Protein AF-A0A370TA21-F1 (afdb_monomer_lite)

InterPro domains:
  IPR022190 Protein of unknown fu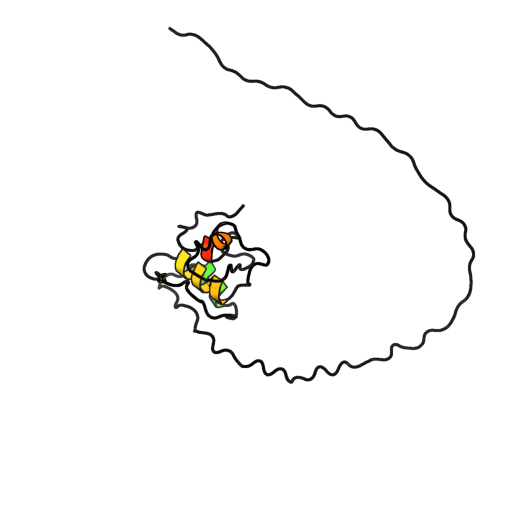nction DUF3716 [PF12511] (102-150)

Sequence (154 aa):
MPPLSPSESASAPASPLLGAASPPNAAAAAHLSATAPAPAEVAVVLPASSLAAAAVLNPLPALPARPTNAMLALTRLPPVRNTILRPGRTFRSAAQSANTEAALAQAVGSIAVVQCTHCSRSSGIWVGCVVVAGFLSGSCANGHYGSEGARHYN

Secondary structure (DSSP, 8-state):
-----------------------------------PPPP--------S--------PPPPPPPPSS--HHHHHHTTSPP-S---BPTT-----TT-HHHHHHHHHHHHSEE-SS--HHHHTT-SSBSS-EE-TTSGGG--HHHHTT-SS-----

pLDDT: mean 75.04, std 21.58, range [34.38, 97.88]

Foldseek 3Di:
DDDDDDDDDDDDDDDDDDDDDDDDDDDDDDDDDDDDDDDPPPPPPPPPPCPPPPDPEDDQDDADPDADPLLVVLNVADFDDHWAFDPPADQDPPDANLSSSLSSQSRRFDADPDADPCLVVVNFGTVGQGFHPPPLLGHTSRQSHPDSSPDHDD

Structure (mmCIF, N/CA/C/O backbone):
data_AF-A0A370TA21-F1
#
_entry.id   AF-A0A370TA21-F1
#
loop_
_atom_site.group_PDB
_atom_site.id
_atom_site.type_symbol
_atom_site.label_atom_id
_atom_site.label_alt_id
_atom_site.label_comp_id
_atom_site.label_asym_id
_atom_site.label_entity_id
_atom_site.label_seq_id
_atom_site.pdbx_PDB_ins_code
_atom_site.Cartn_x
_atom_site.Cartn_y
_atom_site.Cartn_z
_atom_site.occupancy
_atom_site.B_iso_or_equiv
_atom_site.auth_seq_id
_atom_site.auth_comp_id
_atom_site.auth_asym_id
_atom_site.auth_atom_id
_atom_site.pdbx_PDB_model_num
ATOM 1 N N . MET A 1 1 ? -22.969 48.279 -25.297 1.00 44.62 1 MET A N 1
ATOM 2 C CA . MET A 1 1 ? -24.432 48.157 -25.477 1.00 44.62 1 MET A CA 1
ATOM 3 C C . MET A 1 1 ? -24.734 46.697 -25.810 1.00 44.62 1 MET A C 1
ATOM 5 O O . MET A 1 1 ? -24.015 46.163 -26.645 1.00 44.62 1 MET A O 1
ATOM 9 N N . PRO A 1 2 ? -25.652 46.049 -25.067 1.00 68.81 2 PRO A N 1
ATOM 10 C CA . PRO A 1 2 ? -25.834 44.588 -24.980 1.00 68.81 2 PRO A CA 1
ATOM 11 C C . PRO A 1 2 ? -26.838 44.060 -26.038 1.00 68.81 2 PRO A C 1
ATOM 13 O O . PRO A 1 2 ? -27.275 44.855 -26.871 1.00 68.81 2 PRO A O 1
ATOM 16 N N . PRO A 1 3 ? -27.191 42.754 -26.049 1.00 58.62 3 PRO A N 1
ATOM 17 C CA . PRO A 1 3 ? -28.293 42.264 -25.193 1.00 58.62 3 PRO A CA 1
ATOM 18 C C . PRO A 1 3 ? -27.945 40.984 -24.385 1.00 58.62 3 PRO A C 1
ATOM 20 O O . PRO A 1 3 ? -27.067 40.230 -24.783 1.00 58.62 3 PRO A O 1
ATOM 23 N N . LEU A 1 4 ? -28.428 40.861 -23.132 1.00 51.00 4 LEU A N 1
ATOM 24 C CA . LEU A 1 4 ? -29.574 40.027 -22.667 1.00 51.00 4 LEU A CA 1
ATOM 25 C C . LEU A 1 4 ? -29.347 38.519 -22.925 1.00 51.00 4 LEU A C 1
ATOM 27 O O . LEU A 1 4 ? -29.088 38.145 -24.055 1.00 51.00 4 LEU A O 1
ATOM 31 N N . SER A 1 5 ? -29.492 37.549 -22.024 1.00 64.12 5 SER A N 1
ATOM 32 C CA . SER A 1 5 ? -30.064 37.417 -20.678 1.00 64.12 5 SER A CA 1
ATOM 33 C C . SER A 1 5 ? -29.862 35.934 -20.249 1.00 64.12 5 SER A C 1
ATOM 35 O O . SER A 1 5 ? -29.390 35.137 -21.064 1.00 64.12 5 SER A O 1
ATOM 37 N N . PRO A 1 6 ? -30.183 35.540 -19.002 1.00 60.56 6 PRO A N 1
ATOM 38 C CA . PRO A 1 6 ? -29.877 34.220 -18.434 1.00 60.56 6 PRO A CA 1
ATOM 39 C C . PRO A 1 6 ? -30.896 33.132 -18.824 1.00 60.56 6 PRO A C 1
ATOM 41 O O . PRO A 1 6 ? -32.008 33.427 -19.252 1.00 60.56 6 PRO A O 1
ATOM 44 N N . SER A 1 7 ? -30.548 31.861 -18.605 1.00 53.62 7 SER A N 1
ATOM 45 C CA . SER A 1 7 ? -31.532 30.778 -18.451 1.00 53.62 7 SER A CA 1
ATOM 46 C C . SER A 1 7 ? -31.294 30.058 -17.132 1.00 53.62 7 SER A C 1
ATOM 48 O O . SER A 1 7 ? -30.539 29.093 -17.044 1.00 53.62 7 SER A O 1
ATOM 50 N N . GLU A 1 8 ? -31.961 30.565 -16.099 1.00 49.81 8 GLU A N 1
ATOM 51 C CA . GLU A 1 8 ? -32.489 29.720 -15.037 1.00 49.81 8 GLU A CA 1
ATOM 52 C C . GLU A 1 8 ? -33.620 28.858 -15.616 1.00 49.81 8 GLU A C 1
ATOM 54 O O . GLU A 1 8 ? -34.473 29.340 -16.363 1.00 49.81 8 GLU A O 1
ATOM 59 N N . SER A 1 9 ? -33.667 27.585 -15.239 1.00 60.19 9 SER A N 1
ATOM 60 C CA . SER A 1 9 ? -34.914 26.825 -15.244 1.00 60.19 9 SER A CA 1
ATOM 61 C C . SER A 1 9 ? -35.029 26.077 -13.931 1.00 60.19 9 SER A C 1
ATOM 63 O O . SER A 1 9 ? -34.400 25.045 -13.708 1.00 60.19 9 SER A O 1
ATOM 65 N N . ALA A 1 10 ? -35.838 26.662 -13.056 1.00 48.12 10 ALA A N 1
ATOM 66 C CA . ALA A 1 10 ? -36.470 26.008 -11.931 1.00 48.12 10 ALA A CA 1
ATOM 67 C C . ALA A 1 10 ? -37.779 25.340 -12.394 1.00 48.12 10 ALA A C 1
ATOM 69 O O . ALA A 1 10 ? -38.560 25.947 -13.124 1.00 48.12 10 ALA A O 1
ATOM 70 N N . SER A 1 11 ? -38.037 24.113 -11.938 1.00 46.50 11 SER A N 1
ATOM 71 C CA . SER A 1 11 ? -39.371 23.516 -11.707 1.00 46.50 11 SER A CA 1
ATOM 72 C C . SER A 1 11 ? -39.146 22.132 -11.088 1.00 46.50 11 SER A C 1
ATOM 74 O O . SER A 1 11 ? -38.581 21.262 -11.736 1.00 46.50 11 SER A O 1
ATOM 76 N N . ALA A 1 12 ? -39.262 21.972 -9.769 1.00 51.22 12 ALA A N 1
ATOM 77 C CA . ALA A 1 12 ? -40.482 21.801 -8.963 1.00 51.22 12 ALA A CA 1
ATOM 78 C C . ALA A 1 12 ? -40.891 20.309 -8.804 1.00 51.22 12 ALA A C 1
ATOM 80 O O . ALA A 1 12 ? -40.637 19.509 -9.700 1.00 51.22 12 ALA A O 1
ATOM 81 N N . PRO A 1 13 ? -41.451 19.916 -7.639 1.00 59.97 13 PRO A N 1
ATOM 82 C CA . PRO A 1 13 ? -41.528 18.531 -7.165 1.00 59.97 13 PRO A CA 1
ATOM 83 C C . PRO A 1 13 ? -42.859 17.844 -7.503 1.00 59.97 13 PRO A C 1
ATOM 85 O O . PRO A 1 13 ? -43.871 18.506 -7.721 1.00 59.97 13 PRO A O 1
ATOM 88 N N . ALA A 1 14 ? -42.886 16.512 -7.423 1.00 44.22 14 ALA A N 1
ATOM 89 C CA . ALA A 1 14 ? -44.126 15.741 -7.357 1.00 44.22 14 ALA A CA 1
ATOM 90 C C . ALA A 1 14 ? -43.988 14.553 -6.386 1.00 44.22 14 ALA A C 1
ATOM 92 O O . ALA A 1 14 ? -43.359 13.545 -6.696 1.00 44.22 14 ALA A O 1
ATOM 93 N N . SER A 1 15 ? -44.600 14.690 -5.207 1.00 50.66 15 SER A N 1
ATOM 94 C CA . SER A 1 15 ? -45.170 13.570 -4.435 1.00 50.66 15 SER A CA 1
ATOM 95 C C . SER A 1 15 ? -46.533 13.198 -5.071 1.00 50.66 15 SER A C 1
ATOM 97 O O . SER A 1 15 ? -47.091 14.047 -5.770 1.00 50.66 15 SER A O 1
ATOM 99 N N . PRO A 1 16 ? -47.123 12.001 -4.845 1.00 52.78 16 PRO A N 1
ATOM 100 C CA . PRO A 1 16 ? -47.767 11.716 -3.560 1.00 52.78 16 PRO A CA 1
ATOM 101 C C . PRO A 1 16 ? -47.685 10.261 -3.055 1.00 52.78 16 PRO A C 1
ATOM 103 O O . PRO A 1 16 ? -47.445 9.300 -3.779 1.00 52.78 16 PRO A O 1
ATOM 106 N N . LEU A 1 17 ? -47.942 10.169 -1.750 1.00 45.97 17 LEU A N 1
ATOM 107 C CA . LEU A 1 17 ? -48.365 9.003 -0.978 1.00 45.97 17 LEU A CA 1
ATOM 108 C C . LEU A 1 17 ? -49.656 8.379 -1.532 1.00 45.97 17 LEU A C 1
ATOM 110 O O . LEU A 1 17 ? -50.506 9.113 -2.029 1.00 45.97 17 LEU A O 1
ATOM 114 N N . LEU A 1 18 ? -49.856 7.076 -1.298 1.00 42.72 18 LEU A N 1
ATOM 115 C CA . LEU A 1 18 ? -50.996 6.497 -0.553 1.00 42.72 18 LEU A CA 1
ATOM 116 C C . LEU A 1 18 ? -51.115 4.991 -0.830 1.00 42.72 18 LEU A C 1
ATOM 118 O O . LEU A 1 18 ? -51.124 4.561 -1.978 1.00 42.72 18 LEU A O 1
ATOM 122 N N . GLY A 1 19 ? -51.270 4.198 0.232 1.00 34.38 19 GLY A N 1
ATOM 123 C CA . GLY A 1 19 ? -51.643 2.787 0.112 1.00 34.38 19 GLY A CA 1
ATOM 124 C C . GLY A 1 19 ? -51.417 1.971 1.380 1.00 34.38 19 GLY A C 1
ATOM 125 O O . GLY A 1 19 ? -50.597 1.063 1.386 1.00 34.38 19 GLY A O 1
ATOM 126 N N . ALA A 1 20 ? -52.121 2.315 2.458 1.00 41.59 20 ALA A N 1
ATOM 127 C CA . ALA A 1 20 ? -52.226 1.509 3.672 1.00 41.59 20 ALA A CA 1
ATOM 128 C C . ALA A 1 20 ? -53.250 0.373 3.492 1.00 41.59 20 ALA A C 1
ATOM 130 O O . ALA A 1 20 ? -54.302 0.623 2.910 1.00 41.59 20 ALA A O 1
ATOM 131 N N . ALA A 1 21 ? -53.000 -0.813 4.064 1.00 38.56 21 ALA A N 1
ATOM 132 C CA . ALA A 1 21 ? -54.033 -1.645 4.698 1.00 38.56 21 ALA A CA 1
ATOM 133 C C . ALA A 1 21 ? -53.426 -2.797 5.530 1.00 38.56 21 ALA A C 1
ATOM 135 O O . ALA A 1 21 ? -52.495 -3.479 5.115 1.00 38.56 21 ALA A O 1
ATOM 136 N N . SER A 1 22 ? -54.006 -2.939 6.718 1.00 46.78 22 SER A N 1
ATOM 137 C CA . SER A 1 22 ? -53.680 -3.710 7.928 1.00 46.78 22 SER A CA 1
ATOM 138 C C . SER A 1 22 ? -53.885 -5.252 7.897 1.00 46.78 22 SER A C 1
ATOM 140 O O . SER A 1 22 ? -54.446 -5.771 6.935 1.00 46.78 22 SER A O 1
ATOM 142 N N . PRO A 1 23 ? -53.469 -5.973 8.977 1.00 64.69 23 PRO A N 1
ATOM 143 C CA . PRO A 1 23 ? -53.650 -7.430 9.225 1.00 64.69 23 PRO A CA 1
ATOM 144 C C . PRO A 1 23 ? -55.057 -7.703 9.850 1.00 64.69 23 PRO A C 1
ATOM 146 O O . PRO A 1 23 ? -55.885 -6.798 9.715 1.00 64.69 23 PRO A O 1
ATOM 149 N N . PRO A 1 24 ? -55.414 -8.813 10.567 1.00 58.66 24 PRO A N 1
ATOM 150 C CA . PRO A 1 24 ? -54.693 -10.030 11.014 1.00 58.66 24 PRO A CA 1
ATOM 151 C C . PRO A 1 24 ? -55.483 -11.362 10.867 1.00 58.66 24 PRO A C 1
ATOM 153 O O . PRO A 1 24 ? -56.669 -11.352 10.563 1.00 58.66 24 PRO A O 1
ATOM 156 N N . ASN A 1 25 ? -54.877 -12.518 11.191 1.00 41.38 25 ASN A N 1
ATOM 157 C CA . ASN A 1 25 ? -55.550 -13.451 12.110 1.00 41.38 25 ASN A CA 1
ATOM 158 C C . ASN A 1 25 ? -54.609 -14.479 12.753 1.00 41.38 25 ASN A C 1
ATOM 160 O O . ASN A 1 25 ? -53.795 -15.114 12.087 1.00 41.38 25 ASN A O 1
ATOM 164 N N . ALA A 1 26 ? -54.783 -14.646 14.061 1.00 40.84 26 ALA A N 1
ATOM 165 C CA . ALA A 1 26 ? -54.179 -15.672 14.894 1.00 40.84 26 ALA A CA 1
ATOM 166 C C . ALA A 1 26 ? -55.184 -16.811 15.119 1.00 40.84 26 ALA A C 1
ATOM 168 O O . ALA A 1 26 ? -56.382 -16.563 15.237 1.00 40.84 26 ALA A O 1
ATOM 169 N N . ALA A 1 27 ? -54.695 -18.039 15.276 1.00 38.38 27 ALA A N 1
ATOM 170 C CA . ALA A 1 27 ? -55.401 -19.075 16.019 1.00 38.38 27 ALA A CA 1
ATOM 171 C C . ALA A 1 27 ? -54.381 -20.013 16.670 1.00 38.38 27 ALA A C 1
ATOM 173 O O . ALA A 1 27 ? -53.443 -20.490 16.036 1.00 38.38 27 ALA A O 1
ATOM 174 N N . ALA A 1 28 ? -54.573 -20.193 17.970 1.00 38.31 28 ALA A N 1
ATOM 175 C CA . ALA A 1 28 ? -53.721 -20.880 18.918 1.00 38.31 28 ALA A CA 1
ATOM 176 C C . ALA A 1 28 ? -54.120 -22.353 19.077 1.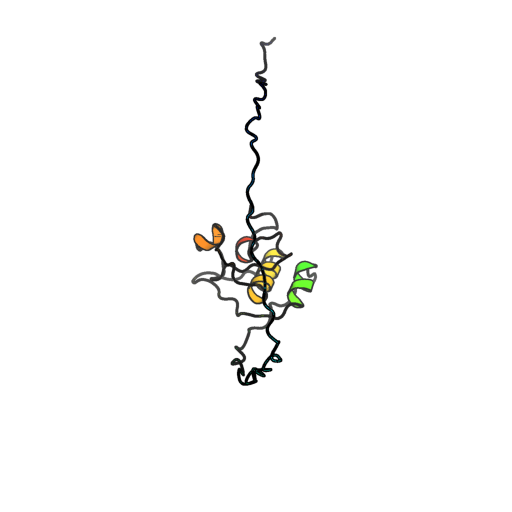00 38.31 28 ALA A C 1
ATOM 178 O O . ALA A 1 28 ? -55.296 -22.682 18.957 1.00 38.31 28 ALA A O 1
ATOM 179 N N . ALA A 1 29 ? -53.173 -23.198 19.485 1.00 37.97 29 ALA A N 1
ATOM 180 C CA . ALA A 1 29 ? -53.413 -24.266 20.456 1.00 37.97 29 ALA A CA 1
ATOM 181 C C . ALA A 1 29 ? -52.073 -24.702 21.060 1.00 37.97 29 ALA A C 1
ATOM 183 O O . ALA A 1 29 ? -51.044 -24.720 20.389 1.00 37.97 29 ALA A O 1
ATOM 184 N N . ALA A 1 30 ? -52.101 -24.977 22.356 1.00 38.72 30 ALA A N 1
ATOM 185 C CA . ALA A 1 30 ? -50.964 -24.988 23.254 1.00 38.72 30 ALA A CA 1
ATOM 186 C C . ALA A 1 30 ? -50.655 -26.390 23.812 1.00 38.72 30 ALA A C 1
ATOM 188 O O . ALA A 1 30 ? -51.413 -27.334 23.612 1.00 38.72 30 ALA A O 1
ATOM 189 N N . HIS A 1 31 ? -49.587 -26.415 24.618 1.00 45.44 31 HIS A N 1
ATOM 190 C CA . HIS A 1 31 ? -49.177 -27.416 25.614 1.00 45.44 31 HIS A CA 1
ATOM 191 C C . HIS A 1 31 ? -48.420 -28.657 25.108 1.00 45.44 31 HIS A C 1
ATOM 193 O O . HIS A 1 31 ? -48.989 -29.544 24.485 1.00 45.44 31 HIS A O 1
ATOM 199 N N . LEU A 1 32 ? -47.148 -28.789 25.510 1.00 41.38 32 LEU A N 1
ATOM 200 C CA . LEU A 1 32 ? -46.729 -29.572 26.690 1.00 41.38 32 LEU A CA 1
ATOM 201 C C . LEU A 1 32 ? -45.199 -29.481 26.891 1.00 41.38 32 LEU A C 1
ATOM 203 O O . LEU A 1 32 ? -44.426 -29.537 25.940 1.00 41.38 32 LEU A O 1
ATOM 207 N N . SER A 1 33 ? -44.781 -29.319 28.149 1.00 48.25 33 SER A N 1
ATOM 208 C CA . SER A 1 33 ? -43.388 -29.306 28.620 1.00 48.25 33 SER A CA 1
ATOM 209 C C . SER A 1 33 ? -42.647 -30.621 28.363 1.00 48.25 33 SER A C 1
ATOM 211 O O . SER A 1 33 ? -43.211 -31.686 28.599 1.00 48.25 33 SER A O 1
ATOM 213 N N . ALA A 1 34 ? -41.346 -30.549 28.054 1.00 40.06 34 ALA A N 1
ATOM 214 C CA . ALA A 1 34 ? -40.398 -31.636 28.319 1.00 40.06 34 ALA A CA 1
ATOM 215 C C . ALA A 1 34 ? -38.953 -31.108 28.452 1.00 40.06 34 ALA A C 1
ATOM 217 O O . ALA A 1 34 ? -38.327 -30.688 27.486 1.00 40.06 34 ALA A O 1
ATOM 218 N N . THR A 1 35 ? -38.494 -31.097 29.702 1.00 46.66 35 THR A N 1
ATOM 219 C CA . THR A 1 35 ? -37.145 -31.333 30.245 1.00 46.66 35 THR A CA 1
ATOM 220 C C . THR A 1 35 ? -35.914 -31.092 29.360 1.00 46.66 35 THR A C 1
ATOM 222 O O . THR A 1 35 ? -35.643 -31.819 28.409 1.00 46.66 35 THR A O 1
ATOM 225 N N . ALA A 1 36 ? -35.084 -30.143 29.798 1.00 51.06 36 ALA A N 1
ATOM 226 C CA . ALA A 1 36 ? -33.719 -29.937 29.330 1.00 51.06 36 ALA A CA 1
ATOM 227 C C . ALA A 1 36 ? -32.788 -31.107 29.709 1.00 51.06 36 ALA A C 1
ATOM 229 O O . ALA A 1 36 ? -32.698 -31.446 30.892 1.00 51.06 36 ALA A O 1
ATOM 230 N N . PRO A 1 37 ? -32.006 -31.651 28.762 1.00 48.22 37 PRO A N 1
ATOM 231 C CA . PRO A 1 37 ? -30.695 -32.198 29.054 1.00 48.22 37 PRO A CA 1
ATOM 232 C C . PRO A 1 37 ? -29.626 -31.113 28.844 1.00 48.22 37 PRO A C 1
ATOM 234 O O . PRO A 1 37 ? -29.673 -30.333 27.893 1.00 48.22 37 PRO A O 1
ATOM 237 N N . ALA A 1 38 ? -28.684 -31.060 29.783 1.00 55.31 38 ALA A N 1
ATOM 238 C CA . ALA A 1 38 ? -27.513 -30.190 29.787 1.00 55.31 38 ALA A CA 1
ATOM 239 C C . ALA A 1 38 ? -26.761 -30.198 28.438 1.00 55.31 38 ALA A C 1
ATOM 241 O O . ALA A 1 38 ? -26.748 -31.228 27.756 1.00 55.31 38 ALA A O 1
ATOM 242 N N . PRO A 1 39 ? -26.105 -29.088 28.049 1.00 52.69 39 PRO A N 1
ATOM 243 C CA . PRO A 1 39 ? -25.282 -29.081 26.852 1.00 52.69 39 PRO A CA 1
ATOM 244 C C . PRO A 1 39 ? -24.139 -30.079 27.042 1.00 52.69 39 PRO A C 1
ATOM 246 O O . PRO A 1 39 ? -23.338 -29.957 27.967 1.00 52.69 39 PRO A O 1
ATOM 249 N N . ALA A 1 40 ? -24.074 -31.076 26.161 1.00 52.91 40 ALA A N 1
ATOM 250 C CA . ALA A 1 40 ? -22.861 -31.844 25.967 1.00 52.91 40 ALA A CA 1
ATOM 251 C C . ALA A 1 40 ? -21.779 -30.857 25.517 1.00 52.91 40 ALA A C 1
ATOM 253 O O . ALA A 1 40 ? -21.781 -30.371 24.385 1.00 52.91 40 ALA A O 1
ATOM 254 N N . GLU A 1 41 ? -20.904 -30.511 26.452 1.00 54.22 41 GLU A N 1
ATOM 255 C CA . GLU A 1 41 ? -19.707 -29.721 26.233 1.00 54.22 41 GLU A CA 1
ATOM 256 C C . GLU A 1 41 ? -18.766 -30.548 25.352 1.00 54.22 41 GLU A C 1
ATOM 258 O O . GLU A 1 41 ? -17.925 -31.316 25.816 1.00 54.22 41 GLU A O 1
ATOM 263 N N . VAL A 1 42 ? -18.963 -30.453 24.036 1.00 52.22 42 VAL A N 1
ATOM 264 C CA . VAL A 1 42 ? -17.973 -30.917 23.071 1.00 52.22 42 VAL A CA 1
ATOM 265 C C . VAL A 1 42 ? -16.841 -29.907 23.139 1.00 52.22 42 VAL A C 1
ATOM 267 O O . VAL A 1 42 ? -16.851 -28.884 22.454 1.00 52.22 42 VAL A O 1
ATOM 270 N N . ALA A 1 43 ? -15.875 -30.183 24.012 1.00 55.12 43 ALA A N 1
ATOM 271 C CA . ALA A 1 43 ? -14.580 -29.540 23.968 1.00 55.12 43 ALA A CA 1
ATOM 272 C C . ALA A 1 43 ? -13.981 -29.824 22.586 1.00 55.12 43 ALA A C 1
ATOM 274 O O . ALA A 1 43 ? -13.441 -30.899 22.320 1.00 55.12 43 ALA A O 1
ATOM 275 N N . VAL A 1 44 ? -14.118 -28.856 21.680 1.00 50.53 44 VAL A N 1
ATOM 276 C CA . VAL A 1 44 ? -13.318 -28.800 20.465 1.00 50.53 44 VAL A CA 1
ATOM 277 C C . VAL A 1 44 ? -11.887 -28.595 20.941 1.00 50.53 44 VAL A C 1
ATOM 279 O O . VAL A 1 44 ? -11.452 -27.476 21.207 1.00 50.53 44 VAL A O 1
ATOM 282 N N . VAL A 1 45 ? -11.161 -29.700 21.099 1.00 54.28 45 VAL A N 1
ATOM 283 C CA . VAL A 1 45 ? -9.706 -29.678 21.186 1.00 54.28 45 VAL A CA 1
ATOM 284 C C . VAL A 1 45 ? -9.240 -29.155 19.836 1.00 54.28 45 VAL A C 1
ATOM 286 O O . VAL A 1 45 ? -9.153 -29.902 18.867 1.00 54.28 45 VAL A O 1
ATOM 289 N N . LEU A 1 46 ? -9.011 -27.846 19.752 1.00 56.66 46 LEU A N 1
ATOM 290 C CA . LEU A 1 46 ? -8.233 -27.247 18.680 1.00 56.66 46 LEU A CA 1
ATOM 291 C C . LEU A 1 46 ? -6.836 -27.869 18.787 1.00 56.66 46 LEU A C 1
ATOM 293 O O . LEU A 1 46 ? -6.139 -27.576 19.765 1.00 56.66 46 LEU A O 1
ATOM 297 N N . PRO A 1 47 ? -6.387 -28.733 17.857 1.00 46.78 47 PRO A N 1
ATOM 298 C CA . PRO A 1 47 ? -4.990 -29.105 17.863 1.00 46.78 47 PRO A CA 1
ATOM 299 C C . PRO A 1 47 ? -4.201 -27.825 17.581 1.00 46.78 47 PRO A C 1
ATOM 301 O O . PRO A 1 47 ? -4.335 -27.213 16.521 1.00 46.78 47 PRO A O 1
ATOM 304 N N . ALA A 1 48 ? -3.370 -27.419 18.541 1.00 53.94 48 ALA A N 1
ATOM 305 C CA . ALA A 1 48 ? -2.404 -26.327 18.435 1.00 53.94 48 ALA A CA 1
ATOM 306 C C . ALA A 1 48 ? -1.257 -26.659 17.451 1.00 53.94 48 ALA A C 1
ATOM 308 O O . ALA A 1 48 ? -0.096 -26.329 17.672 1.00 53.94 48 ALA A O 1
ATOM 309 N N . SER A 1 49 ? -1.575 -27.345 16.354 1.00 56.78 49 SER A N 1
ATOM 310 C CA . SER A 1 49 ? -0.638 -27.864 15.362 1.00 56.78 49 SER A CA 1
ATOM 311 C C . SER A 1 49 ? -0.938 -27.290 13.985 1.00 56.78 49 SER A C 1
ATOM 313 O O . SER A 1 49 ? -0.944 -27.998 12.986 1.00 56.78 49 SER A O 1
ATOM 315 N N . SER A 1 50 ? -1.140 -25.977 13.921 1.00 57.72 50 SER A N 1
ATOM 316 C CA . SER A 1 50 ? -0.787 -25.230 12.721 1.00 57.72 50 SER A CA 1
ATOM 317 C C . SER A 1 50 ? 0.399 -24.348 13.073 1.00 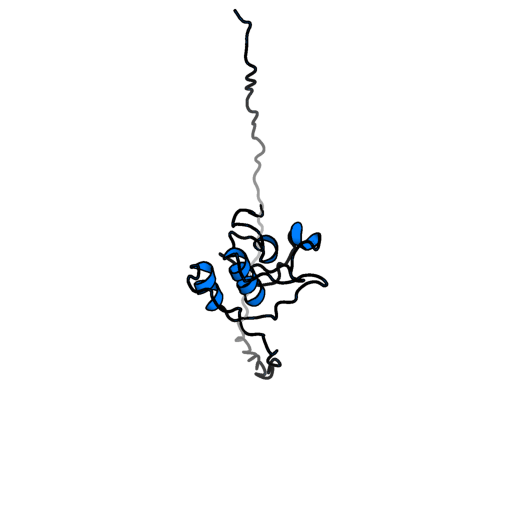57.72 50 SER A C 1
ATOM 319 O O . SER A 1 50 ? 0.266 -23.139 13.258 1.00 57.72 50 SER A O 1
ATOM 321 N N . LEU A 1 51 ? 1.576 -24.971 13.169 1.00 53.44 51 LEU A N 1
ATOM 322 C CA . LEU A 1 51 ? 2.834 -24.281 12.906 1.00 53.44 51 LEU A CA 1
ATOM 323 C C . LEU A 1 51 ? 2.756 -23.829 11.449 1.00 53.44 51 LEU A C 1
ATOM 325 O O . LEU A 1 51 ? 3.193 -24.528 10.537 1.00 53.44 51 LEU A O 1
ATOM 329 N N . ALA A 1 52 ? 2.094 -22.691 11.232 1.00 54.62 52 ALA A N 1
ATOM 330 C CA . ALA A 1 52 ? 2.152 -21.980 9.978 1.00 54.62 52 ALA A CA 1
ATOM 331 C C . ALA A 1 52 ? 3.636 -21.858 9.661 1.00 54.62 52 ALA A C 1
ATOM 333 O O . ALA A 1 52 ? 4.390 -21.309 10.468 1.00 54.62 52 ALA A O 1
ATOM 334 N N . ALA A 1 53 ? 4.060 -22.441 8.538 1.00 49.97 53 ALA A N 1
ATOM 335 C CA . ALA A 1 53 ? 5.383 -22.195 8.003 1.00 49.97 53 ALA A CA 1
ATOM 336 C C . ALA A 1 53 ? 5.580 -20.682 8.069 1.00 49.97 53 ALA A C 1
ATOM 338 O O . ALA A 1 53 ? 4.800 -19.944 7.461 1.00 49.97 53 ALA A O 1
ATOM 339 N N . ALA A 1 54 ? 6.522 -20.228 8.898 1.00 55.16 54 ALA A N 1
ATOM 340 C CA . ALA A 1 54 ? 6.817 -18.817 9.030 1.00 55.16 54 ALA A CA 1
ATOM 341 C C . ALA A 1 54 ? 7.345 -18.384 7.666 1.00 55.16 54 ALA A C 1
ATOM 343 O O . ALA A 1 54 ? 8.523 -18.559 7.354 1.00 55.16 54 ALA A O 1
ATOM 344 N N . ALA A 1 55 ? 6.440 -17.929 6.799 1.00 62.09 55 ALA A N 1
ATOM 345 C CA . ALA A 1 55 ? 6.809 -17.354 5.530 1.00 62.09 55 ALA A CA 1
ATOM 346 C C . ALA A 1 55 ? 7.782 -16.231 5.873 1.00 62.09 55 ALA A C 1
ATOM 348 O O . ALA A 1 55 ? 7.455 -15.356 6.676 1.00 62.09 55 ALA A O 1
ATOM 349 N N . VAL A 1 56 ? 8.996 -16.300 5.328 1.00 79.12 56 VAL A N 1
ATOM 350 C CA . VAL A 1 56 ? 9.990 -15.251 5.533 1.00 79.12 56 VAL A CA 1
ATOM 351 C C . VAL A 1 56 ? 9.432 -14.003 4.861 1.00 79.12 56 VAL A C 1
ATOM 353 O O . VAL A 1 56 ? 9.424 -13.875 3.633 1.00 79.12 56 VAL A O 1
ATOM 356 N N . LEU A 1 57 ? 8.862 -13.126 5.681 1.00 85.88 57 LEU A N 1
ATOM 357 C CA . LEU A 1 57 ? 8.404 -11.825 5.246 1.00 85.88 57 LEU A CA 1
ATOM 358 C C . LEU A 1 57 ? 9.622 -10.919 5.145 1.00 85.88 57 LEU A C 1
ATOM 360 O O . LEU A 1 57 ? 10.433 -10.826 6.066 1.00 85.88 57 LEU A O 1
ATOM 364 N N . ASN A 1 58 ? 9.739 -10.247 4.011 1.00 85.12 58 ASN A N 1
ATOM 365 C CA . ASN A 1 58 ? 10.706 -9.194 3.815 1.00 85.12 58 ASN A CA 1
ATOM 366 C C . ASN A 1 58 ? 10.442 -8.098 4.853 1.00 85.12 58 ASN A C 1
ATOM 368 O O . ASN A 1 58 ? 9.276 -7.781 5.126 1.00 85.12 58 ASN A O 1
ATOM 372 N N . PRO A 1 59 ? 11.502 -7.502 5.421 1.00 81.56 59 PRO A N 1
ATOM 373 C CA . PRO A 1 59 ? 11.336 -6.398 6.346 1.00 81.56 59 PRO A CA 1
ATOM 374 C C . PRO A 1 59 ? 10.565 -5.261 5.672 1.00 81.56 59 PRO A C 1
ATOM 376 O O . PRO A 1 59 ? 10.676 -5.036 4.461 1.00 81.56 59 PRO A O 1
ATOM 379 N N . LEU A 1 60 ? 9.782 -4.536 6.471 1.00 87.00 60 LEU A N 1
ATOM 380 C CA . LEU A 1 60 ? 9.105 -3.334 6.001 1.00 87.00 60 LEU A CA 1
ATOM 381 C C . LEU A 1 60 ? 10.131 -2.334 5.441 1.00 87.00 60 LEU A C 1
ATOM 383 O O . LEU A 1 60 ? 11.263 -2.273 5.932 1.00 87.00 60 LEU A O 1
ATOM 387 N N . PRO A 1 61 ? 9.754 -1.536 4.427 1.00 85.44 61 PRO A N 1
ATOM 388 C CA . PRO A 1 61 ? 10.625 -0.489 3.916 1.00 85.44 61 PRO A CA 1
ATOM 389 C C . PRO A 1 61 ? 11.051 0.460 5.042 1.00 85.44 61 PRO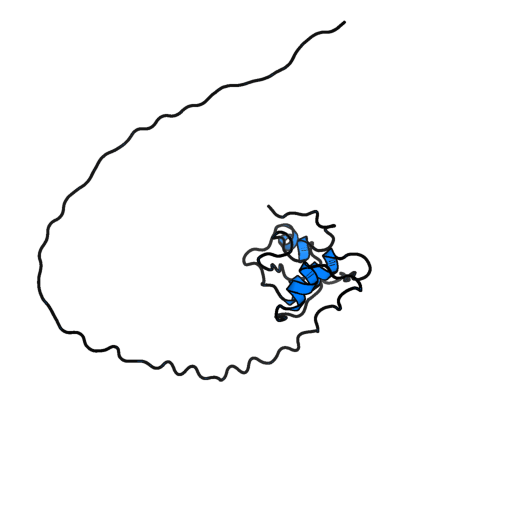 A C 1
ATOM 391 O O . PRO A 1 61 ? 10.243 0.837 5.893 1.00 85.44 61 PRO A O 1
ATOM 394 N N . ALA A 1 62 ? 12.324 0.857 5.024 1.00 85.75 62 ALA A N 1
ATOM 395 C CA . ALA A 1 62 ? 12.859 1.814 5.982 1.00 85.75 62 ALA A CA 1
ATOM 396 C C . ALA A 1 62 ? 12.120 3.157 5.888 1.00 85.75 62 ALA A C 1
ATOM 398 O O . ALA A 1 62 ? 11.764 3.622 4.800 1.00 85.75 62 ALA A O 1
ATOM 399 N N . LEU A 1 63 ? 11.909 3.789 7.041 1.00 89.81 63 LEU A N 1
ATOM 400 C CA . LEU A 1 63 ? 11.280 5.101 7.103 1.00 89.81 63 LEU A CA 1
ATOM 401 C C . LEU A 1 63 ? 12.249 6.203 6.643 1.00 89.81 63 LEU A C 1
ATOM 403 O O . LEU A 1 63 ? 13.446 6.125 6.927 1.00 89.81 63 LEU A O 1
ATOM 407 N N . PRO A 1 64 ? 11.754 7.250 5.958 1.00 88.25 64 PRO A N 1
ATOM 408 C CA . PRO A 1 64 ? 12.558 8.426 5.649 1.00 88.25 64 PRO A CA 1
ATOM 409 C C . PRO A 1 64 ? 12.869 9.220 6.927 1.00 88.25 64 PRO A C 1
ATOM 411 O O . PRO A 1 64 ? 12.200 9.060 7.945 1.00 88.25 64 PRO A O 1
ATOM 414 N N . ALA A 1 65 ? 13.826 10.152 6.852 1.00 88.94 65 ALA A N 1
ATOM 415 C CA . ALA A 1 65 ? 14.235 10.989 7.990 1.00 88.94 65 ALA A CA 1
ATOM 416 C C . ALA A 1 65 ? 13.081 11.787 8.633 1.00 88.94 65 ALA A C 1
ATOM 418 O O . ALA A 1 65 ? 13.137 12.127 9.811 1.00 88.94 65 ALA A O 1
ATOM 419 N N . ARG A 1 66 ? 12.031 12.096 7.861 1.00 89.69 66 ARG A N 1
ATOM 420 C CA . ARG A 1 66 ? 10.809 12.761 8.335 1.00 89.69 66 ARG A CA 1
ATOM 421 C C . ARG A 1 66 ? 9.596 11.910 7.941 1.00 89.69 66 ARG A C 1
ATOM 423 O O . ARG A 1 66 ? 9.024 12.144 6.875 1.00 89.69 66 ARG A O 1
ATOM 430 N N . PRO A 1 67 ? 9.240 10.885 8.734 1.00 92.56 67 PRO A N 1
ATOM 431 C CA . PRO A 1 67 ? 8.100 10.032 8.429 1.00 92.56 67 PRO A CA 1
ATOM 432 C C . PRO A 1 67 ? 6.783 10.778 8.660 1.00 92.56 67 PRO A C 1
ATOM 434 O O . PRO A 1 67 ? 6.680 11.633 9.539 1.00 92.56 67 PRO A O 1
ATOM 437 N N . THR A 1 68 ? 5.756 10.433 7.886 1.00 92.62 68 THR A N 1
ATOM 438 C CA . THR A 1 68 ? 4.391 10.908 8.143 1.00 92.62 68 THR A CA 1
ATOM 439 C C . THR A 1 68 ? 3.755 10.115 9.287 1.00 92.62 68 THR A C 1
ATOM 441 O O . THR A 1 68 ? 4.191 9.010 9.624 1.00 92.62 68 THR A O 1
ATOM 444 N N . ASN A 1 69 ? 2.666 10.635 9.860 1.00 94.94 69 ASN A N 1
ATOM 445 C CA . ASN A 1 69 ? 1.894 9.902 10.870 1.00 94.94 69 ASN A CA 1
ATOM 446 C C . ASN A 1 69 ? 1.358 8.567 10.332 1.00 94.94 69 ASN A C 1
ATOM 448 O O . ASN A 1 69 ? 1.344 7.576 11.059 1.00 94.94 69 ASN A O 1
ATOM 452 N N . ALA A 1 70 ? 0.964 8.526 9.054 1.00 94.12 70 ALA A N 1
ATOM 453 C CA . ALA A 1 70 ? 0.507 7.301 8.409 1.00 94.12 70 ALA A CA 1
ATOM 454 C C . ALA A 1 70 ? 1.625 6.253 8.351 1.00 94.12 70 ALA A C 1
ATOM 456 O O . ALA A 1 70 ? 1.385 5.103 8.702 1.00 94.12 70 ALA A O 1
ATOM 457 N N . MET A 1 71 ? 2.855 6.642 7.997 1.00 95.50 71 MET A N 1
ATOM 458 C CA . MET A 1 71 ? 3.995 5.721 8.019 1.00 95.50 71 MET A CA 1
ATOM 459 C C . MET A 1 71 ? 4.237 5.147 9.415 1.00 95.50 71 MET A C 1
ATOM 461 O O . MET A 1 71 ? 4.335 3.931 9.568 1.00 95.50 71 MET A O 1
ATOM 465 N N . LEU A 1 72 ? 4.285 6.009 10.436 1.00 96.75 72 LEU A N 1
ATOM 466 C CA . LEU A 1 72 ? 4.494 5.583 11.822 1.00 96.75 72 LEU A CA 1
ATOM 467 C C . LEU A 1 72 ? 3.409 4.600 12.273 1.00 96.75 72 LEU A C 1
ATOM 469 O O . LEU A 1 72 ? 3.714 3.564 12.860 1.00 96.75 72 LEU A O 1
ATOM 473 N N . ALA A 1 73 ? 2.147 4.893 11.969 1.00 97.06 73 ALA A N 1
ATOM 474 C CA . ALA A 1 73 ? 1.037 4.026 12.325 1.00 97.06 73 ALA A CA 1
ATOM 475 C C . ALA A 1 73 ? 1.049 2.699 11.539 1.00 97.06 73 ALA A C 1
ATOM 477 O O . ALA A 1 73 ? 0.861 1.648 12.148 1.00 97.06 73 ALA A O 1
ATOM 478 N N . LEU A 1 74 ? 1.361 2.710 10.237 1.00 96.62 74 LEU A N 1
ATOM 479 C CA . LEU A 1 74 ? 1.472 1.491 9.425 1.00 96.62 74 LEU A CA 1
ATOM 480 C C . LEU A 1 74 ? 2.614 0.580 9.896 1.00 96.62 74 LEU A C 1
ATOM 482 O O . LEU A 1 74 ? 2.442 -0.633 9.907 1.00 96.62 74 LEU A O 1
ATOM 486 N N . THR A 1 75 ? 3.750 1.131 10.341 1.00 95.75 75 THR A N 1
ATOM 487 C CA . THR A 1 75 ? 4.869 0.315 10.862 1.00 95.75 75 THR A CA 1
ATOM 488 C C . THR A 1 75 ? 4.566 -0.412 12.173 1.00 95.75 75 THR A C 1
ATOM 490 O O . THR A 1 75 ? 5.299 -1.324 12.541 1.00 95.75 75 THR A O 1
ATOM 493 N N . ARG A 1 76 ? 3.491 -0.036 12.877 1.00 95.62 76 ARG A N 1
ATOM 494 C CA . ARG A 1 76 ? 3.027 -0.744 14.081 1.00 95.62 76 ARG A CA 1
ATOM 495 C C . ARG A 1 76 ? 2.140 -1.944 13.753 1.00 95.62 76 ARG A C 1
ATOM 497 O O . ARG A 1 76 ? 1.850 -2.735 14.646 1.00 95.62 76 ARG A O 1
ATOM 504 N N . LEU A 1 77 ? 1.687 -2.068 12.506 1.00 94.56 77 LEU A N 1
ATOM 505 C CA . LEU A 1 77 ? 0.896 -3.207 12.059 1.00 94.56 77 LEU A CA 1
ATOM 506 C C . LEU A 1 77 ? 1.828 -4.368 11.674 1.00 94.56 77 LEU A C 1
ATOM 508 O O . LEU A 1 77 ? 2.864 -4.128 11.046 1.00 94.56 77 LEU A O 1
ATOM 512 N N . PRO A 1 78 ? 1.478 -5.624 12.007 1.00 92.69 78 PRO A N 1
ATOM 513 C CA . PRO A 1 78 ? 2.271 -6.773 11.594 1.00 92.69 78 PRO A CA 1
ATOM 514 C C . PRO A 1 78 ? 2.342 -6.866 10.060 1.00 92.69 78 PRO A C 1
ATOM 516 O O . PRO A 1 78 ? 1.299 -6.786 9.403 1.00 92.69 78 PRO A O 1
ATOM 519 N N . PRO A 1 79 ? 3.529 -7.057 9.456 1.00 93.94 79 PRO A N 1
ATOM 520 C CA . PRO A 1 79 ? 3.600 -7.427 8.051 1.00 93.94 79 PRO A CA 1
ATOM 521 C C . PRO A 1 79 ? 2.917 -8.783 7.868 1.00 93.94 79 PRO A C 1
ATOM 523 O O . PRO A 1 79 ? 3.116 -9.703 8.658 1.00 93.94 79 PRO A O 1
ATOM 526 N N . VAL A 1 80 ? 2.109 -8.904 6.818 1.00 95.25 80 VAL A N 1
ATOM 527 C CA . VAL A 1 80 ? 1.356 -10.133 6.513 1.00 95.25 80 VAL A CA 1
ATOM 528 C C . VAL A 1 80 ? 1.635 -10.654 5.105 1.00 95.25 80 VAL A C 1
ATOM 530 O O . VAL A 1 80 ? 1.131 -11.711 4.727 1.00 95.25 80 VAL A O 1
ATOM 533 N N . ARG A 1 81 ? 2.415 -9.921 4.295 1.00 93.44 81 ARG A N 1
ATOM 534 C CA . ARG A 1 81 ? 2.821 -10.366 2.957 1.00 93.44 81 ARG A CA 1
ATOM 535 C C . ARG A 1 81 ? 4.119 -9.743 2.468 1.00 93.44 81 ARG A C 1
ATOM 537 O O . ARG A 1 81 ? 4.447 -8.604 2.792 1.00 93.44 81 ARG A O 1
ATOM 544 N N . ASN A 1 82 ? 4.766 -10.465 1.560 1.00 93.69 82 ASN A N 1
ATOM 545 C CA . ASN A 1 82 ? 5.790 -9.910 0.688 1.00 93.69 82 ASN A CA 1
ATOM 546 C C . ASN A 1 82 ? 5.151 -9.027 -0.384 1.00 93.69 82 ASN A C 1
ATOM 548 O O . ASN A 1 82 ? 4.138 -9.384 -0.992 1.00 93.69 82 ASN A O 1
ATOM 552 N N . THR A 1 83 ? 5.749 -7.865 -0.631 1.00 93.38 83 THR A N 1
ATOM 553 C CA . THR A 1 83 ? 5.306 -6.977 -1.704 1.00 93.38 83 THR A CA 1
ATOM 554 C C . THR A 1 83 ? 5.874 -7.482 -3.031 1.00 93.38 83 THR A C 1
ATOM 556 O O . THR A 1 83 ? 7.083 -7.594 -3.213 1.00 93.38 83 THR A O 1
ATOM 559 N N . ILE A 1 84 ? 4.989 -7.836 -3.965 1.00 94.56 84 ILE A N 1
ATOM 560 C CA . ILE A 1 84 ? 5.373 -8.387 -5.272 1.00 94.56 84 ILE A CA 1
ATOM 561 C C . ILE A 1 84 ? 5.091 -7.338 -6.342 1.00 94.56 84 ILE A C 1
ATOM 563 O O . ILE A 1 84 ? 3.934 -6.962 -6.563 1.00 94.56 84 ILE A O 1
ATOM 567 N N . LEU A 1 85 ? 6.151 -6.851 -6.985 1.00 95.12 85 LEU A N 1
ATOM 568 C CA . LEU A 1 85 ? 6.060 -5.934 -8.119 1.00 95.12 85 LEU A CA 1
ATOM 569 C C . LEU A 1 85 ? 5.595 -6.683 -9.369 1.00 95.12 85 LEU A C 1
ATOM 571 O O . LEU A 1 85 ? 5.909 -7.856 -9.568 1.00 95.12 85 LEU A O 1
ATOM 575 N N . ARG A 1 86 ? 4.854 -5.996 -10.237 1.00 95.25 86 ARG A N 1
ATOM 576 C CA . ARG A 1 86 ? 4.536 -6.517 -11.570 1.00 95.25 86 ARG A CA 1
ATOM 577 C C . ARG A 1 86 ? 5.790 -6.524 -12.459 1.00 95.25 86 ARG A C 1
ATOM 579 O O . ARG A 1 86 ? 6.663 -5.673 -12.268 1.00 95.25 86 ARG A O 1
ATOM 586 N N . PRO A 1 87 ? 5.881 -7.429 -13.452 1.00 94.88 87 PRO A N 1
ATOM 587 C CA . PRO A 1 87 ? 7.004 -7.456 -14.387 1.00 94.88 87 PRO A CA 1
ATOM 588 C C . PRO A 1 87 ? 7.244 -6.094 -15.047 1.00 94.88 87 PRO A C 1
ATOM 590 O O . PRO A 1 87 ? 6.299 -5.394 -15.412 1.00 94.88 87 PRO A O 1
ATOM 593 N N . GLY A 1 88 ? 8.514 -5.703 -15.172 1.00 92.94 88 GLY A N 1
ATOM 594 C CA . GLY A 1 88 ? 8.909 -4.425 -15.775 1.00 92.94 88 GLY A CA 1
ATOM 595 C C . GLY A 1 88 ? 8.628 -3.183 -14.919 1.00 92.94 88 GLY A C 1
ATOM 596 O O . GLY A 1 88 ? 8.838 -2.064 -15.387 1.00 92.94 88 GLY A O 1
ATOM 597 N N . ARG A 1 89 ? 8.162 -3.336 -13.671 1.00 92.19 89 ARG A N 1
ATOM 598 C CA . ARG A 1 89 ? 7.973 -2.221 -12.734 1.00 92.19 89 ARG A CA 1
ATOM 599 C C . ARG A 1 89 ? 9.121 -2.123 -11.735 1.00 92.19 89 ARG A C 1
ATOM 601 O O . ARG A 1 89 ? 9.632 -3.129 -11.257 1.00 92.19 89 ARG A O 1
ATOM 608 N N . THR A 1 90 ? 9.474 -0.893 -11.372 1.00 91.25 90 THR A N 1
ATOM 609 C CA . THR A 1 90 ? 10.490 -0.588 -10.358 1.00 91.25 90 THR A CA 1
ATOM 610 C C . THR A 1 90 ? 9.913 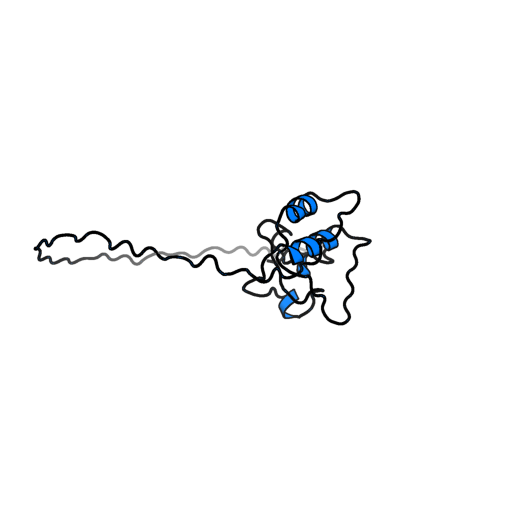0.324 -9.286 1.00 91.25 90 THR A C 1
ATOM 612 O O . THR A 1 90 ? 9.262 1.329 -9.584 1.00 91.25 90 THR A O 1
ATOM 615 N N . PHE A 1 91 ? 10.132 -0.041 -8.022 1.00 89.56 91 PHE A N 1
ATOM 616 C CA . PHE A 1 91 ? 9.712 0.776 -6.889 1.00 89.56 91 PHE A CA 1
ATOM 617 C C . PHE A 1 91 ? 10.613 2.006 -6.761 1.00 89.56 91 PHE A C 1
ATOM 619 O O . PHE A 1 91 ? 11.838 1.887 -6.767 1.00 89.56 91 PHE A O 1
ATOM 626 N N . ARG A 1 92 ? 10.009 3.191 -6.636 1.00 85.81 92 ARG A N 1
ATOM 627 C CA . ARG A 1 92 ? 10.733 4.459 -6.485 1.00 85.81 92 ARG A CA 1
ATOM 628 C C . ARG A 1 92 ? 10.524 5.014 -5.077 1.00 85.81 92 ARG A C 1
ATOM 630 O O . ARG A 1 92 ? 9.527 5.686 -4.816 1.00 85.81 92 ARG A O 1
ATOM 637 N N . SER A 1 93 ? 11.483 4.739 -4.192 1.00 72.56 93 SER A N 1
ATOM 638 C CA . SER A 1 93 ? 11.483 5.192 -2.791 1.00 72.56 93 SER A CA 1
ATOM 639 C C . SER A 1 93 ? 11.943 6.642 -2.607 1.00 72.56 93 SER A C 1
ATOM 641 O O . SER A 1 93 ? 11.527 7.302 -1.661 1.00 72.56 93 SER A O 1
ATOM 643 N N . ALA A 1 94 ? 12.798 7.146 -3.500 1.00 59.12 94 ALA A N 1
ATOM 644 C CA . ALA A 1 94 ? 13.651 8.305 -3.231 1.00 59.12 94 ALA A CA 1
ATOM 645 C C . ALA A 1 94 ? 12.962 9.685 -3.226 1.00 59.12 94 ALA A C 1
ATOM 647 O O . ALA A 1 94 ? 13.634 10.671 -2.944 1.00 59.12 94 ALA A O 1
ATOM 648 N N . ALA A 1 95 ? 11.667 9.799 -3.546 1.00 57.28 95 ALA A N 1
ATOM 649 C CA . ALA A 1 95 ? 11.081 11.118 -3.823 1.00 57.28 95 ALA A CA 1
ATOM 650 C C . ALA A 1 95 ? 9.649 11.366 -3.323 1.00 57.28 95 ALA A C 1
ATOM 652 O O . ALA A 1 95 ? 9.155 12.475 -3.502 1.00 57.28 95 ALA A O 1
ATOM 653 N N . GLN A 1 96 ? 8.953 10.399 -2.706 1.00 77.19 96 GLN A N 1
ATOM 654 C CA . GLN A 1 96 ? 7.541 10.621 -2.362 1.00 77.19 96 GLN A CA 1
ATOM 655 C C . GLN A 1 96 ? 7.095 9.875 -1.106 1.00 77.19 96 GLN A C 1
ATOM 657 O O . GLN A 1 96 ? 7.127 8.646 -1.055 1.00 77.19 96 GLN A O 1
ATOM 662 N N . SER A 1 97 ? 6.610 10.625 -0.113 1.00 88.69 97 SER A N 1
ATOM 663 C CA . SER A 1 97 ? 6.011 10.079 1.110 1.00 88.69 97 SER A CA 1
ATOM 664 C C . SER A 1 97 ? 4.864 9.112 0.806 1.00 88.69 97 SER A C 1
ATOM 666 O O . SER A 1 97 ? 4.816 8.023 1.373 1.00 88.69 97 SER A O 1
ATOM 668 N N . ALA A 1 98 ? 4.011 9.447 -0.165 1.00 89.69 98 ALA A N 1
ATOM 669 C CA . ALA A 1 98 ? 2.913 8.590 -0.608 1.00 89.69 98 ALA A CA 1
ATOM 670 C C . ALA A 1 98 ? 3.385 7.212 -1.108 1.00 89.69 98 ALA A C 1
ATOM 672 O O . ALA A 1 98 ? 2.738 6.201 -0.845 1.00 89.69 98 ALA A O 1
ATOM 673 N N . ASN A 1 99 ? 4.545 7.127 -1.767 1.00 92.00 99 ASN A N 1
ATOM 674 C CA . ASN A 1 99 ? 5.064 5.846 -2.254 1.00 92.00 99 ASN A CA 1
ATOM 675 C C . ASN A 1 99 ? 5.507 4.944 -1.103 1.00 92.00 99 ASN A C 1
ATOM 677 O O . ASN A 1 99 ? 5.255 3.738 -1.135 1.00 92.00 99 ASN A O 1
ATOM 681 N N . THR A 1 100 ? 6.138 5.519 -0.078 1.00 92.62 100 THR A N 1
ATOM 682 C CA . THR A 1 100 ? 6.532 4.775 1.123 1.00 92.62 100 THR A CA 1
ATOM 683 C C . THR A 1 100 ? 5.308 4.349 1.933 1.00 92.62 100 THR A C 1
ATOM 685 O O . THR A 1 100 ? 5.240 3.199 2.356 1.00 92.62 100 THR A O 1
ATOM 688 N N . GLU A 1 101 ? 4.303 5.215 2.087 1.00 94.25 101 GLU A N 1
ATOM 689 C CA . GLU A 1 101 ? 3.020 4.844 2.703 1.00 94.25 101 GLU A CA 1
ATOM 690 C C . GLU A 1 101 ? 2.334 3.703 1.948 1.00 94.25 101 GLU A C 1
ATOM 692 O O . GLU A 1 101 ? 1.908 2.727 2.561 1.00 94.25 101 GLU A O 1
ATOM 697 N N . ALA A 1 102 ? 2.281 3.786 0.617 1.00 94.81 102 ALA A N 1
ATOM 698 C CA . ALA A 1 102 ? 1.718 2.742 -0.226 1.00 94.81 102 ALA A CA 1
ATOM 699 C C . ALA A 1 102 ? 2.479 1.416 -0.074 1.00 94.81 102 ALA A C 1
ATOM 701 O O . ALA A 1 102 ? 1.859 0.361 0.034 1.00 94.81 102 ALA A O 1
ATOM 702 N N . ALA A 1 103 ? 3.813 1.453 -0.015 1.00 95.00 103 ALA A N 1
ATOM 703 C CA . ALA A 1 103 ? 4.629 0.256 0.165 1.00 95.00 103 ALA A CA 1
ATOM 704 C C . ALA A 1 103 ? 4.421 -0.396 1.540 1.00 95.00 103 ALA A C 1
ATOM 706 O O . ALA A 1 103 ? 4.288 -1.618 1.622 1.00 95.00 103 ALA A O 1
ATOM 707 N N . LEU A 1 104 ? 4.342 0.410 2.604 1.00 95.75 104 LEU A N 1
ATOM 708 C CA . LEU A 1 104 ? 4.006 -0.068 3.946 1.00 95.75 104 LEU A CA 1
ATOM 709 C C . LEU A 1 104 ? 2.611 -0.699 3.958 1.00 95.75 104 LEU A C 1
ATOM 711 O O . LEU A 1 104 ? 2.452 -1.839 4.387 1.00 95.75 104 LEU A O 1
ATOM 715 N N . ALA A 1 105 ? 1.617 0.002 3.411 1.00 96.69 105 ALA A N 1
ATOM 716 C CA . ALA A 1 105 ? 0.245 -0.482 3.320 1.00 96.69 105 ALA A CA 1
ATOM 717 C C . ALA A 1 105 ? 0.134 -1.784 2.517 1.00 96.69 105 ALA A C 1
ATOM 719 O O . ALA A 1 105 ? -0.591 -2.692 2.920 1.00 96.69 105 ALA A O 1
ATOM 720 N N . GLN A 1 106 ? 0.891 -1.918 1.424 1.00 97.44 106 GLN A N 1
ATOM 721 C CA . GLN A 1 106 ? 0.943 -3.149 0.640 1.00 97.44 106 GLN A CA 1
ATOM 722 C C . GLN A 1 106 ? 1.389 -4.340 1.503 1.00 97.44 106 GLN A C 1
ATOM 724 O O . GLN A 1 106 ? 0.825 -5.427 1.381 1.00 97.44 106 GLN A O 1
ATOM 729 N N . ALA A 1 107 ? 2.365 -4.150 2.392 1.00 96.94 107 ALA A N 1
ATOM 730 C CA . ALA A 1 107 ? 2.896 -5.213 3.243 1.00 96.94 107 ALA A CA 1
ATOM 731 C C . ALA A 1 107 ? 1.967 -5.591 4.415 1.00 96.94 107 ALA A C 1
ATOM 733 O O . ALA A 1 107 ? 1.869 -6.772 4.754 1.00 96.94 107 ALA A O 1
ATOM 734 N N . VAL A 1 108 ? 1.267 -4.618 5.011 1.00 96.94 108 VAL A N 1
ATOM 735 C CA . VAL A 1 108 ? 0.495 -4.816 6.260 1.00 96.94 108 VAL A CA 1
ATOM 736 C C . VAL A 1 108 ? -1.023 -4.908 6.069 1.00 96.94 108 VAL A C 1
ATOM 738 O O . VAL A 1 108 ? -1.725 -5.339 6.974 1.00 96.94 108 VAL A O 1
ATOM 741 N N . GLY A 1 109 ? -1.557 -4.494 4.914 1.00 96.81 109 GLY A N 1
ATOM 742 C CA . GLY A 1 109 ? -3.006 -4.421 4.681 1.00 96.81 109 GLY A CA 1
ATOM 743 C C . GLY A 1 109 ? -3.679 -5.760 4.423 1.00 96.81 109 GLY A C 1
ATOM 744 O O . GLY A 1 109 ? -3.117 -6.806 4.722 1.00 96.81 109 GLY A O 1
ATOM 745 N N . SER A 1 110 ? -4.844 -5.740 3.785 1.00 97.12 110 SER A N 1
ATOM 746 C CA . SER A 1 110 ? -5.577 -6.924 3.320 1.00 97.12 110 SER A CA 1
ATOM 747 C C . SER A 1 110 ? -5.866 -6.821 1.827 1.00 97.12 110 SER A C 1
ATOM 749 O O . SER A 1 110 ? -6.058 -5.725 1.301 1.00 97.12 110 SER A O 1
ATOM 751 N N . ILE A 1 111 ? -5.898 -7.957 1.126 1.00 97.31 111 ILE A N 1
ATOM 752 C CA . ILE A 1 111 ? -6.334 -7.980 -0.276 1.00 97.31 111 ILE A CA 1
ATOM 753 C C . ILE A 1 111 ? -7.806 -7.571 -0.320 1.00 97.31 111 ILE A C 1
ATOM 755 O O . ILE A 1 111 ? -8.630 -8.122 0.408 1.00 97.31 111 ILE A O 1
ATOM 759 N N . ALA A 1 112 ? -8.122 -6.582 -1.152 1.00 96.44 112 ALA A N 1
ATOM 760 C CA . ALA A 1 112 ? -9.487 -6.129 -1.349 1.00 96.44 112 ALA A CA 1
ATOM 761 C C . ALA A 1 112 ? -10.332 -7.263 -1.947 1.00 96.44 112 ALA A C 1
ATOM 763 O O . ALA A 1 112 ? -9.905 -7.912 -2.903 1.00 96.44 112 ALA A O 1
ATOM 764 N N . VAL A 1 113 ? -11.536 -7.467 -1.402 1.00 95.12 113 VAL A N 1
ATOM 765 C CA . VAL A 1 113 ? -12.493 -8.483 -1.883 1.00 95.12 113 VAL A CA 1
ATOM 766 C C . VAL A 1 113 ? -12.832 -8.253 -3.356 1.00 95.12 113 VAL A C 1
ATOM 768 O O . VAL A 1 113 ? -12.888 -9.192 -4.145 1.00 95.12 113 VAL A O 1
ATOM 771 N N . VAL A 1 114 ? -12.997 -6.985 -3.733 1.00 94.25 114 VAL A N 1
ATOM 772 C CA . VAL A 1 114 ? -13.192 -6.542 -5.113 1.00 94.25 114 VAL A CA 1
ATOM 773 C C . VAL A 1 114 ? -12.042 -5.612 -5.479 1.00 94.25 114 VAL A C 1
ATOM 775 O O . VAL A 1 114 ? -11.720 -4.682 -4.738 1.00 94.25 114 VAL A O 1
ATOM 778 N N . GLN A 1 115 ? -11.400 -5.861 -6.621 1.00 94.00 115 GLN A N 1
ATOM 779 C CA . GLN A 1 115 ? -10.344 -4.975 -7.109 1.00 94.00 115 GLN A CA 1
ATOM 780 C C . GLN A 1 115 ? -10.925 -3.619 -7.521 1.00 94.00 115 GLN A C 1
ATOM 782 O O . GLN A 1 115 ? -11.962 -3.558 -8.177 1.00 94.00 115 GLN A O 1
ATOM 787 N N . CYS A 1 116 ? -10.220 -2.530 -7.208 1.00 94.44 116 CYS A N 1
ATOM 788 C CA . CYS A 1 116 ? -10.588 -1.210 -7.716 1.00 94.44 116 CYS A CA 1
ATOM 789 C C . CYS A 1 116 ? -10.334 -1.100 -9.232 1.00 94.44 116 CYS A C 1
ATOM 791 O O . CYS A 1 116 ? -9.536 -1.851 -9.798 1.00 94.44 116 CYS A O 1
ATOM 793 N N . THR A 1 117 ? -10.942 -0.107 -9.887 1.00 93.12 117 THR A N 1
ATOM 794 C CA . THR A 1 117 ? -10.844 0.117 -11.344 1.00 93.12 117 THR A CA 1
ATOM 795 C C . THR A 1 117 ? -9.403 0.249 -11.865 1.00 93.12 117 THR A C 1
ATOM 797 O O . THR A 1 117 ? -9.104 -0.112 -12.999 1.00 93.12 117 THR A O 1
ATOM 800 N N . HIS A 1 118 ? -8.475 0.766 -11.059 1.00 91.06 118 HIS A N 1
ATOM 801 C CA . HIS A 1 118 ? -7.068 0.931 -11.436 1.00 91.06 118 HIS A CA 1
ATOM 802 C C . HIS A 1 118 ? -6.324 -0.405 -11.376 1.00 91.06 118 HIS A C 1
ATOM 804 O O . HIS A 1 118 ? -5.528 -0.728 -12.262 1.00 91.06 118 HIS A O 1
ATOM 810 N N . CYS A 1 119 ? -6.616 -1.212 -10.356 1.00 94.25 119 CYS A N 1
ATOM 811 C CA . CYS A 1 119 ? -6.041 -2.542 -10.205 1.00 94.25 119 CYS A CA 1
ATOM 812 C C . CYS A 1 119 ? -6.617 -3.542 -11.212 1.00 94.25 119 CYS A C 1
ATOM 814 O O . CYS A 1 119 ? -5.843 -4.317 -11.770 1.00 94.25 119 CYS A O 1
ATOM 816 N N . SER A 1 120 ? -7.917 -3.474 -11.524 1.00 94.69 120 SER A N 1
ATOM 817 C CA . SER A 1 120 ? -8.542 -4.338 -12.539 1.00 94.69 120 SER A CA 1
ATOM 818 C C . SER A 1 120 ? -7.939 -4.127 -13.932 1.00 94.69 120 SER A C 1
ATOM 820 O O . SER A 1 120 ? -7.806 -5.069 -14.708 1.00 94.69 120 SER A O 1
ATOM 822 N N . ARG A 1 121 ? -7.457 -2.911 -14.216 1.00 93.81 121 ARG A N 1
ATOM 823 C CA . ARG A 1 121 ? -6.701 -2.558 -15.430 1.00 93.81 121 ARG A CA 1
ATOM 824 C C . ARG A 1 121 ? -5.204 -2.869 -15.338 1.00 93.81 121 ARG A C 1
ATOM 826 O O . ARG A 1 121 ? -4.435 -2.401 -16.174 1.00 93.81 121 ARG A O 1
ATOM 833 N N . SER A 1 122 ? -4.759 -3.586 -14.303 1.00 92.56 122 SER A N 1
ATOM 834 C CA . SER A 1 122 ? -3.348 -3.915 -14.048 1.00 92.56 122 SER A CA 1
ATOM 835 C C . SER A 1 122 ? -2.401 -2.704 -14.083 1.00 92.56 122 SER A C 1
ATOM 837 O O . SER A 1 122 ? -1.228 -2.828 -14.430 1.00 92.56 122 SER A O 1
ATOM 839 N N . SER A 1 123 ? -2.910 -1.518 -13.733 1.00 90.31 123 SER A N 1
ATOM 840 C CA . SER A 1 123 ? -2.161 -0.259 -13.846 1.00 90.31 123 SER A CA 1
ATOM 841 C C . SER A 1 123 ? -1.260 0.018 -12.639 1.00 90.31 123 SER A C 1
ATOM 843 O O . SER A 1 123 ? -0.293 0.768 -12.768 1.00 90.31 123 SER A O 1
ATOM 845 N N . GLY A 1 124 ? -1.541 -0.627 -11.503 1.00 92.38 124 GLY A N 1
ATOM 846 C CA . GLY A 1 124 ? -0.751 -0.518 -10.280 1.00 92.38 124 GLY A CA 1
ATOM 847 C C . GLY A 1 124 ? 0.652 -1.114 -10.402 1.00 92.38 124 GLY A C 1
ATOM 848 O O . GLY A 1 124 ? 0.946 -1.903 -11.301 1.00 92.38 124 GLY A O 1
ATOM 849 N N . ILE A 1 125 ? 1.532 -0.743 -9.474 1.00 94.62 125 ILE A N 1
ATOM 850 C CA . ILE A 1 125 ? 2.917 -1.223 -9.449 1.00 94.62 125 ILE A CA 1
ATOM 851 C C . ILE A 1 125 ? 3.031 -2.648 -8.878 1.00 94.62 125 ILE A C 1
ATOM 853 O O . ILE A 1 125 ? 3.852 -3.440 -9.347 1.00 94.62 125 ILE A O 1
ATOM 857 N N . TRP A 1 126 ? 2.183 -3.000 -7.908 1.00 96.12 126 TRP A N 1
ATOM 858 C CA . TRP A 1 126 ? 2.138 -4.324 -7.292 1.00 96.12 126 TRP A CA 1
ATOM 859 C C . TRP A 1 126 ? 1.050 -5.206 -7.901 1.00 96.12 126 TRP A C 1
ATOM 861 O O . TRP A 1 126 ? 0.048 -4.731 -8.448 1.00 96.12 126 TRP A O 1
ATOM 871 N N . VAL A 1 127 ? 1.229 -6.521 -7.772 1.00 96.00 127 VAL A N 1
ATOM 872 C CA . VAL A 1 127 ? 0.252 -7.513 -8.244 1.00 96.00 127 VAL A CA 1
ATOM 873 C C . VAL A 1 127 ? -1.075 -7.393 -7.481 1.00 96.00 127 VAL A C 1
ATOM 875 O O . VAL A 1 127 ? -2.131 -7.336 -8.106 1.00 96.00 127 VAL A O 1
ATOM 878 N N . GLY A 1 128 ? -1.037 -7.296 -6.149 1.00 95.56 128 GLY A N 1
ATOM 879 C CA . GLY A 1 128 ? -2.237 -7.294 -5.303 1.00 95.56 128 GLY A CA 1
ATOM 880 C C . GLY A 1 128 ? -2.876 -5.916 -5.109 1.00 95.56 128 GLY A C 1
ATOM 881 O O . GLY A 1 128 ? -2.172 -4.942 -4.852 1.00 95.56 128 GLY A O 1
ATOM 882 N N . CYS A 1 129 ? -4.211 -5.856 -5.157 1.00 97.19 129 CYS A N 1
ATOM 883 C CA . CYS A 1 129 ? -5.004 -4.698 -4.735 1.00 97.19 129 CYS A CA 1
ATOM 884 C C . CYS A 1 129 ? -5.180 -4.734 -3.210 1.00 97.19 129 CYS A C 1
ATOM 886 O O . CYS A 1 129 ? -6.070 -5.420 -2.716 1.00 97.19 129 CYS A O 1
ATOM 888 N N . VAL A 1 130 ? -4.311 -4.048 -2.466 1.00 97.88 130 VAL A N 1
ATOM 889 C CA . VAL A 1 130 ? -4.299 -4.083 -0.993 1.00 97.88 130 VAL A CA 1
ATOM 890 C C . VAL A 1 130 ? -4.895 -2.806 -0.411 1.00 97.88 130 VAL A C 1
ATOM 892 O O . VAL A 1 130 ? -4.560 -1.714 -0.862 1.00 97.88 130 VAL A O 1
ATOM 895 N N . VAL A 1 131 ? -5.741 -2.942 0.606 1.00 97.31 131 VAL A N 1
ATOM 896 C CA . VAL A 1 131 ? -6.334 -1.841 1.379 1.00 97.31 131 VAL A CA 1
ATOM 897 C C . VAL A 1 131 ? -5.974 -1.979 2.858 1.00 97.31 131 VAL A C 1
ATOM 899 O O . VAL A 1 131 ? -5.766 -3.088 3.351 1.00 97.31 131 VAL A O 1
ATOM 902 N N . VAL A 1 132 ? -5.914 -0.861 3.578 1.00 97.31 132 VAL A N 1
ATOM 903 C CA . VAL A 1 132 ? -5.767 -0.833 5.041 1.00 97.31 132 VAL A CA 1
ATOM 904 C C . VAL A 1 132 ? -6.861 0.085 5.584 1.00 97.31 132 VAL A C 1
ATOM 906 O O . VAL A 1 132 ? -6.937 1.250 5.194 1.00 97.31 132 VAL A O 1
ATOM 909 N N . ALA A 1 133 ? -7.730 -0.432 6.452 1.00 95.12 133 ALA A N 1
ATOM 910 C CA . ALA A 1 133 ? -8.852 0.339 6.985 1.00 95.12 133 ALA A CA 1
ATOM 911 C C . ALA A 1 133 ? -8.361 1.575 7.759 1.00 95.12 133 ALA A C 1
ATOM 913 O O . ALA A 1 133 ? -7.495 1.459 8.622 1.00 95.12 133 ALA A O 1
ATOM 914 N N . GLY A 1 134 ? -8.913 2.751 7.446 1.00 95.25 134 GLY A N 1
ATOM 915 C CA . GLY A 1 134 ? -8.537 4.020 8.084 1.00 95.25 134 GLY A CA 1
ATOM 916 C C . GLY A 1 134 ? -7.261 4.680 7.543 1.00 95.25 134 GLY A C 1
ATOM 917 O O . GLY A 1 134 ? -6.871 5.728 8.049 1.00 95.25 134 GLY A O 1
ATOM 918 N N . PHE A 1 135 ? -6.622 4.119 6.512 1.00 95.19 135 PHE A N 1
ATOM 919 C CA . PHE A 1 135 ? -5.426 4.691 5.884 1.00 95.19 135 PHE A CA 1
ATOM 920 C C . PHE A 1 135 ? -5.668 5.049 4.417 1.00 95.19 135 PHE A C 1
ATOM 922 O O . PHE A 1 135 ? -6.674 4.666 3.819 1.00 95.19 135 PHE A O 1
ATOM 929 N N . LEU A 1 136 ? -4.715 5.788 3.838 1.00 92.56 136 LEU A N 1
ATOM 930 C CA . LEU A 1 136 ? -4.648 6.132 2.410 1.00 92.56 136 LEU A CA 1
ATOM 931 C C . LEU A 1 136 ? -5.935 6.772 1.863 1.00 92.56 136 LEU A C 1
ATOM 933 O O . LEU A 1 136 ? -6.293 6.571 0.700 1.00 92.56 136 LEU A O 1
ATOM 937 N N . SER A 1 137 ? -6.676 7.486 2.717 1.00 90.62 137 SER A N 1
ATOM 938 C CA . SER A 1 137 ? -7.982 8.071 2.386 1.00 90.62 137 SER A CA 1
ATOM 939 C C . SER A 1 137 ? -8.979 7.056 1.799 1.00 90.62 137 SER A C 1
ATOM 941 O O . SER A 1 137 ? -9.781 7.400 0.936 1.00 90.62 137 SER A O 1
ATOM 943 N N . GLY A 1 138 ? -8.897 5.788 2.223 1.00 91.25 138 GLY A N 1
ATOM 944 C CA . GLY A 1 138 ? -9.736 4.690 1.729 1.00 91.25 138 GLY A CA 1
ATOM 945 C C . GLY A 1 138 ? -9.292 4.082 0.393 1.00 91.25 138 GLY A C 1
ATOM 946 O O . GLY A 1 138 ? -9.867 3.088 -0.046 1.00 91.25 138 GLY A O 1
ATOM 947 N N . SER A 1 139 ? -8.258 4.626 -0.253 1.00 92.88 139 SER A N 1
ATOM 948 C CA . SER A 1 139 ? -7.714 4.061 -1.488 1.00 92.88 139 SER A CA 1
ATOM 949 C C . SER A 1 139 ? -6.877 2.799 -1.233 1.00 92.88 139 SER A C 1
ATOM 951 O O . SER A 1 139 ? -6.372 2.550 -0.136 1.00 92.88 139 SER A O 1
ATOM 953 N N . CYS A 1 140 ? -6.712 1.972 -2.268 1.00 96.00 140 CYS A N 1
ATOM 954 C CA . CYS A 1 140 ? -5.763 0.860 -2.219 1.00 96.00 140 CYS A CA 1
ATOM 955 C C . CYS A 1 140 ? -4.316 1.354 -2.385 1.00 96.00 140 CYS A C 1
ATOM 957 O O . CYS A 1 140 ? -4.076 2.375 -3.028 1.00 96.00 140 CYS A O 1
ATOM 959 N N . ALA A 1 141 ? -3.338 0.581 -1.910 1.00 95.81 141 ALA A N 1
ATOM 960 C CA . ALA A 1 141 ? -1.913 0.902 -2.005 1.00 95.81 141 ALA A CA 1
ATOM 961 C C . ALA A 1 141 ? -1.459 1.226 -3.442 1.00 95.81 141 ALA A C 1
ATOM 963 O O . ALA A 1 141 ? -0.748 2.200 -3.663 1.00 95.81 141 ALA A O 1
ATOM 964 N N . ASN A 1 142 ? -1.925 0.468 -4.440 1.00 95.19 142 ASN A N 1
ATOM 965 C CA . ASN A 1 142 ? -1.636 0.743 -5.852 1.00 95.19 142 ASN A CA 1
ATOM 966 C C . ASN A 1 142 ? -2.210 2.082 -6.346 1.00 95.19 142 ASN A C 1
ATOM 968 O O . ASN A 1 142 ? -1.591 2.722 -7.185 1.00 95.19 142 ASN A O 1
ATOM 972 N N . GLY A 1 143 ? -3.391 2.479 -5.864 1.00 92.62 143 GLY A N 1
ATOM 973 C CA . GLY A 1 143 ? -4.028 3.748 -6.229 1.00 92.62 143 GLY A CA 1
ATOM 974 C C . GLY A 1 143 ? -3.417 4.946 -5.501 1.00 92.62 143 GLY A C 1
ATOM 975 O O . GLY A 1 143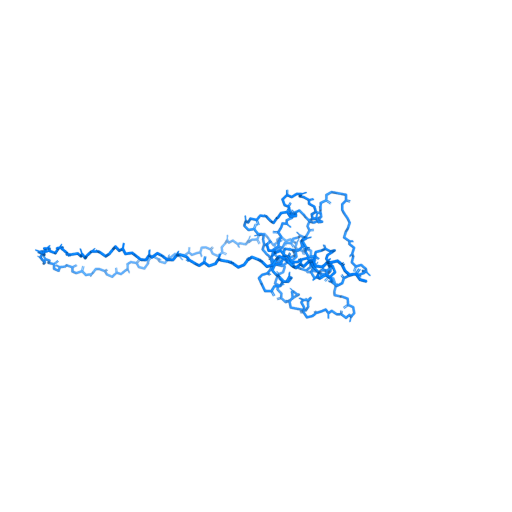 ? -3.334 6.029 -6.077 1.00 92.62 143 GLY A O 1
ATOM 976 N N . HIS A 1 144 ? -2.948 4.728 -4.268 1.00 92.62 144 HIS A N 1
ATOM 977 C CA . HIS A 1 144 ? -2.203 5.718 -3.490 1.00 92.62 144 HIS A CA 1
ATOM 978 C C . HIS A 1 144 ? -0.808 5.968 -4.066 1.00 92.62 144 HIS A C 1
ATOM 980 O O . HIS A 1 144 ? -0.333 7.103 -4.077 1.00 92.62 144 HIS A O 1
ATOM 986 N N . TYR A 1 145 ? -0.153 4.920 -4.575 1.00 92.12 145 TYR A N 1
ATOM 987 C CA . TYR A 1 145 ? 1.176 5.014 -5.174 1.00 92.12 145 TYR A CA 1
ATOM 988 C C . TYR A 1 145 ? 1.195 5.986 -6.360 1.00 92.12 145 TYR A C 1
ATOM 990 O O . TYR A 1 145 ? 0.392 5.881 -7.289 1.00 92.12 145 TYR A O 1
ATOM 998 N N . GLY A 1 146 ? 2.129 6.941 -6.349 1.00 85.19 146 GLY A N 1
ATOM 999 C CA . GLY A 1 146 ? 2.216 7.982 -7.376 1.00 85.19 146 GLY A CA 1
ATOM 1000 C C . GLY A 1 146 ? 0.996 8.909 -7.429 1.00 85.19 146 GLY A C 1
ATOM 1001 O O . GLY A 1 146 ? 0.837 9.668 -8.390 1.00 85.19 146 GLY A O 1
ATOM 1002 N N . SER A 1 147 ? 0.105 8.844 -6.436 1.00 73.00 147 SER A N 1
ATOM 1003 C CA . SER A 1 147 ? -0.767 9.959 -6.114 1.00 73.00 147 SER A CA 1
ATOM 1004 C C . SER A 1 147 ? 0.052 10.899 -5.238 1.00 73.00 147 SER A C 1
ATOM 1006 O O . SER A 1 147 ? 0.663 10.479 -4.261 1.00 73.00 147 SER A O 1
ATOM 1008 N N . GLU A 1 148 ? 0.080 12.184 -5.551 1.00 59.53 148 GLU A N 1
ATOM 1009 C CA . GLU A 1 148 ? 0.633 13.199 -4.643 1.00 59.53 148 GLU A CA 1
ATOM 1010 C C . GLU A 1 148 ? -0.281 13.404 -3.410 1.00 59.53 148 GLU A C 1
ATOM 1012 O O . GLU A 1 148 ? -0.351 14.494 -2.860 1.00 59.53 148 GLU A O 1
ATOM 1017 N N . GLY A 1 149 ? -1.042 12.377 -3.001 1.00 49.59 149 GLY A N 1
ATOM 1018 C CA . GLY A 1 149 ? -2.157 12.469 -2.058 1.00 49.59 149 GLY A CA 1
ATOM 1019 C C . GLY A 1 149 ? -3.500 12.868 -2.689 1.00 49.59 149 GLY A C 1
ATOM 1020 O O . GLY A 1 149 ? -4.450 13.105 -1.957 1.00 49.59 149 GLY A O 1
ATOM 1021 N N . ALA A 1 150 ? -3.604 12.952 -4.024 1.00 46.44 150 ALA A N 1
ATOM 1022 C CA . ALA A 1 150 ? -4.753 13.568 -4.708 1.00 46.44 150 ALA A CA 1
ATOM 1023 C C . ALA A 1 150 ? -5.804 12.598 -5.294 1.00 46.44 150 ALA A C 1
ATOM 1025 O O . ALA A 1 150 ? -6.863 13.039 -5.739 1.00 46.44 150 ALA A O 1
ATOM 1026 N N . ARG A 1 151 ? -5.540 11.284 -5.362 1.00 55.25 151 ARG A N 1
ATOM 1027 C CA . ARG A 1 151 ? -6.453 10.336 -6.033 1.00 55.25 151 ARG A CA 1
ATOM 1028 C C . ARG A 1 151 ? -7.358 9.640 -5.021 1.00 55.25 151 ARG A C 1
ATOM 1030 O O . ARG A 1 151 ? -7.032 8.573 -4.512 1.00 55.25 151 ARG A O 1
ATOM 1037 N N . HIS A 1 152 ? -8.505 10.255 -4.754 1.00 49.75 152 HIS A N 1
ATOM 1038 C CA . HIS A 1 152 ? -9.591 9.637 -4.000 1.00 49.75 152 HIS A CA 1
ATOM 1039 C C . HIS A 1 152 ? -10.315 8.615 -4.885 1.00 49.75 152 HIS A C 1
ATOM 1041 O O . HIS A 1 152 ? -10.663 8.911 -6.027 1.00 49.75 152 HIS A O 1
ATOM 1047 N N . TYR A 1 153 ? -10.522 7.408 -4.362 1.00 47.47 153 TYR A N 1
ATOM 1048 C CA . TYR A 1 153 ? -11.414 6.421 -4.963 1.00 47.47 153 TYR A CA 1
ATOM 1049 C C . TYR A 1 153 ? -12.820 6.659 -4.405 1.00 47.47 153 TYR A C 1
ATOM 1051 O O . TYR A 1 153 ? -13.025 6.469 -3.209 1.00 47.47 153 TYR A O 1
ATOM 1059 N N . ASN A 1 154 ? -13.745 7.096 -5.259 1.00 39.78 154 ASN A N 1
ATOM 1060 C CA . ASN A 1 154 ? -15.191 7.051 -5.036 1.00 39.78 154 ASN A CA 1
ATOM 1061 C C . ASN A 1 154 ? -15.805 6.234 -6.177 1.00 39.78 154 ASN A C 1
ATOM 1063 O O . ASN A 1 154 ? -15.299 6.393 -7.316 1.00 39.78 154 ASN A O 1
#

Radius of gyration: 28.78 Å; chains: 1; bounding box: 70×80×56 Å

Organism: NCBI:txid2656787